Protein AF-A0A965IUF5-F1 (afdb_monomer)

Foldseek 3Di:
DDDDDDPPDPPVNVVVLCVVCVVVVHDSVVVVVVVVVVVVVVVVVVVVVVVVVPDPDDPDDPVNVVVVVVVVVVVD

Solvent-accessible surface area (backbone atoms only — not comparable to full-atom values): 4717 Å² total; per-residue (Å²): 137,90,85,87,85,85,76,89,72,53,66,71,58,54,52,52,43,46,53,54,15,57,77,67,75,48,48,55,67,57,51,52,53,50,50,51,54,54,54,68,49,44,59,56,50,52,53,49,49,50,52,59,68,69,47,81,82,77,90,73,53,74,64,62,54,51,53,54,53,52,52,60,61,72,75,109

Nearest PDB structures (foldseek):
  2p81-assembly1_A  TM=5.222E-01  e=4.913E+00  Drosophila melanogaster

pLDDT: mean 86.81, std 9.63, range [55.91, 97.69]

Structure (mmCIF, N/CA/C/O backbone):
data_AF-A0A965IUF5-F1
#
_entry.id   AF-A0A965IUF5-F1
#
loop_
_atom_site.group_PDB
_atom_site.id
_atom_site.type_symbol
_atom_site.label_atom_id
_atom_site.label_alt_id
_atom_site.label_comp_id
_atom_site.label_asym_id
_atom_site.label_entity_id
_atom_site.label_seq_id
_atom_site.pdbx_PDB_ins_code
_atom_site.Cartn_x
_atom_site.Cartn_y
_atom_site.Cartn_z
_atom_site.occupancy
_atom_site.B_iso_or_equiv
_atom_site.auth_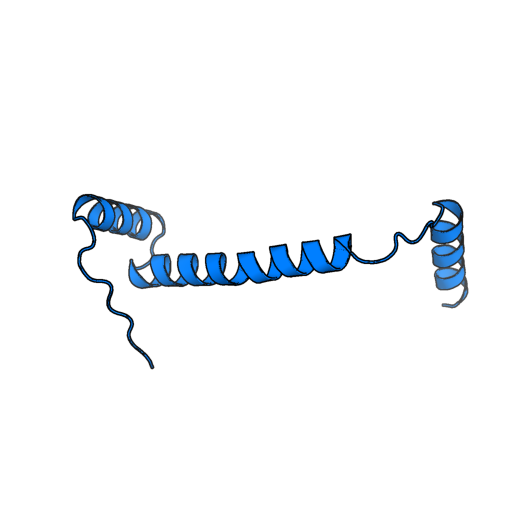seq_id
_atom_site.auth_comp_id
_atom_site.auth_asym_id
_atom_site.auth_atom_id
_atom_site.pdbx_PDB_model_num
ATOM 1 N N . MET A 1 1 ? -6.928 20.814 0.771 1.00 59.75 1 MET A N 1
ATOM 2 C CA . MET A 1 1 ? -6.741 19.346 0.767 1.00 59.75 1 MET A CA 1
ATOM 3 C C . MET A 1 1 ? -8.068 18.704 0.411 1.00 59.75 1 MET A C 1
ATOM 5 O O . MET A 1 1 ? -9.080 19.173 0.915 1.00 59.75 1 MET A O 1
ATOM 9 N N . ALA A 1 2 ? -8.081 17.716 -0.484 1.00 83.56 2 ALA A N 1
ATOM 10 C CA . ALA A 1 2 ? -9.305 16.997 -0.835 1.00 83.56 2 ALA A CA 1
ATOM 11 C C . ALA A 1 2 ? -9.589 15.901 0.204 1.00 83.56 2 ALA A C 1
ATOM 13 O O . ALA A 1 2 ? -8.652 15.285 0.709 1.00 83.56 2 ALA A O 1
ATOM 14 N N . ALA A 1 3 ? -10.863 15.666 0.514 1.00 85.19 3 ALA A N 1
ATOM 15 C CA . ALA A 1 3 ? -11.307 14.588 1.391 1.00 85.19 3 ALA A CA 1
ATOM 16 C C . ALA A 1 3 ? -12.016 13.513 0.558 1.00 85.19 3 ALA A C 1
ATOM 18 O O . ALA A 1 3 ? -12.827 13.836 -0.310 1.00 85.19 3 ALA A O 1
ATOM 19 N N . LEU A 1 4 ? -11.708 12.245 0.829 1.00 85.50 4 LEU A N 1
ATOM 20 C CA . LEU A 1 4 ? -12.377 11.090 0.239 1.00 85.50 4 LEU A CA 1
ATOM 21 C C . LEU A 1 4 ? -13.149 10.373 1.344 1.00 85.50 4 LEU A C 1
ATOM 23 O O . LEU A 1 4 ? -12.552 9.933 2.323 1.00 85.50 4 LEU A O 1
ATOM 27 N N . GLN A 1 5 ? -14.462 10.247 1.177 1.00 90.94 5 GLN A N 1
ATOM 28 C CA . GLN A 1 5 ? -15.308 9.477 2.081 1.00 90.94 5 GLN A CA 1
ATOM 29 C C . GLN A 1 5 ? -15.755 8.195 1.384 1.00 90.94 5 GLN A C 1
ATOM 31 O O . GLN A 1 5 ? -16.406 8.243 0.341 1.00 90.94 5 GLN A O 1
ATOM 36 N N . VAL A 1 6 ? -15.429 7.054 1.984 1.00 87.56 6 VAL A N 1
ATOM 37 C CA . VAL A 1 6 ? -15.916 5.742 1.550 1.00 87.56 6 VAL A CA 1
ATOM 38 C C . VAL A 1 6 ? -17.154 5.406 2.378 1.00 87.56 6 VAL A C 1
ATOM 40 O O . VAL A 1 6 ? -17.130 5.515 3.602 1.00 87.56 6 VAL A O 1
ATOM 43 N N . LYS A 1 7 ? -18.259 5.062 1.712 1.00 91.75 7 LYS A N 1
ATOM 44 C CA . LYS A 1 7 ? -19.529 4.690 2.356 1.00 91.75 7 LYS A CA 1
ATOM 45 C C . LYS A 1 7 ? -19.725 3.179 2.294 1.00 91.75 7 LYS A C 1
ATOM 47 O O . LYS A 1 7 ? -19.163 2.534 1.414 1.00 91.75 7 LYS A O 1
ATOM 52 N N . ASN A 1 8 ? -20.568 2.655 3.184 1.00 91.56 8 ASN A N 1
ATOM 53 C CA . ASN A 1 8 ? -20.940 1.237 3.239 1.00 91.56 8 ASN A CA 1
ATOM 54 C C . ASN A 1 8 ? -19.730 0.302 3.400 1.00 91.56 8 ASN A C 1
ATOM 56 O O . ASN A 1 8 ? -19.668 -0.751 2.772 1.00 91.56 8 ASN A O 1
ATOM 60 N N . VAL A 1 9 ? -18.750 0.709 4.211 1.00 90.38 9 VAL A N 1
ATOM 61 C CA . VAL A 1 9 ? -17.656 -0.180 4.615 1.00 90.38 9 VAL A CA 1
ATOM 62 C C . VAL A 1 9 ? -18.255 -1.216 5.568 1.00 90.38 9 VAL A C 1
ATOM 64 O O . VAL A 1 9 ? -18.861 -0.796 6.552 1.00 90.38 9 VAL A O 1
ATOM 67 N N . PRO A 1 10 ? -18.140 -2.525 5.286 1.00 96.12 10 PRO A N 1
ATOM 68 C CA . PRO A 1 10 ? -18.587 -3.554 6.217 1.00 96.12 10 PRO A CA 1
ATOM 69 C C . PRO A 1 10 ? -17.903 -3.380 7.574 1.00 96.12 10 PRO A C 1
ATOM 71 O O . PRO A 1 10 ? -16.700 -3.112 7.611 1.00 96.12 10 PRO A O 1
ATOM 74 N N . ASP A 1 11 ? -18.645 -3.552 8.667 1.00 94.56 11 ASP A N 1
ATOM 75 C CA . ASP A 1 11 ? -18.112 -3.351 10.021 1.00 94.56 11 ASP A CA 1
ATOM 76 C C . ASP A 1 11 ? -16.900 -4.257 10.284 1.00 94.56 11 ASP A C 1
ATOM 78 O O . ASP A 1 11 ? -15.868 -3.784 10.754 1.00 94.56 11 ASP A O 1
ATOM 82 N N . GLU A 1 12 ? -16.969 -5.514 9.837 1.00 96.25 12 GLU A N 1
ATOM 83 C CA . GLU A 1 12 ? -15.863 -6.480 9.903 1.00 96.25 12 GLU A CA 1
ATOM 84 C C . GLU A 1 12 ? -14.586 -5.939 9.240 1.00 96.25 12 GLU A C 1
ATOM 86 O O . GLU A 1 12 ? -13.502 -5.982 9.818 1.00 96.25 12 GLU A O 1
ATOM 91 N N . LEU A 1 13 ? -14.714 -5.336 8.051 1.00 94.75 13 LEU A N 1
ATOM 92 C CA . LEU A 1 13 ? -13.577 -4.761 7.332 1.00 94.75 13 LEU A CA 1
ATOM 93 C C . LEU A 1 13 ? -13.022 -3.525 8.049 1.00 94.75 13 LEU A C 1
ATOM 95 O O . LEU A 1 13 ? -11.813 -3.287 8.052 1.00 94.75 13 LEU A O 1
ATOM 99 N N . HIS A 1 14 ? -13.895 -2.708 8.635 1.00 94.50 14 HIS A N 1
ATOM 100 C CA . HIS A 1 14 ? -13.469 -1.548 9.406 1.00 94.50 14 HIS A CA 1
ATOM 101 C C . HIS A 1 14 ? -12.692 -1.964 10.666 1.00 94.50 14 HIS A C 1
ATOM 103 O O . HIS A 1 14 ? -11.678 -1.339 10.996 1.00 94.50 14 HIS A O 1
ATOM 109 N N . ASP A 1 15 ? -13.129 -3.024 11.341 1.00 96.25 15 ASP A N 1
ATOM 110 C CA . ASP A 1 15 ? -12.464 -3.553 12.528 1.00 96.25 15 ASP A CA 1
ATOM 111 C C . ASP A 1 15 ? -11.104 -4.172 12.187 1.00 96.25 15 ASP A C 1
ATOM 113 O O . ASP A 1 15 ? -10.104 -3.819 12.817 1.00 96.25 15 ASP A O 1
ATOM 117 N N . GLU A 1 16 ? -11.010 -4.954 11.109 1.00 96.50 16 GLU A N 1
ATOM 118 C CA . GLU A 1 16 ? -9.723 -5.447 10.601 1.00 96.50 16 GLU A CA 1
ATOM 119 C C . GLU A 1 16 ? -8.755 -4.298 10.268 1.00 96.50 16 GLU A C 1
ATOM 121 O O . GLU A 1 16 ? -7.576 -4.325 10.638 1.00 96.50 16 GLU A O 1
ATOM 126 N N . LEU A 1 17 ? -9.237 -3.239 9.603 1.00 95.31 17 LEU A N 1
ATOM 127 C CA . LEU A 1 17 ? -8.420 -2.059 9.300 1.00 95.31 17 LEU A CA 1
ATOM 128 C C . LEU A 1 17 ? -7.909 -1.379 10.572 1.00 95.31 17 LEU A C 1
ATOM 130 O O . LEU A 1 17 ? -6.757 -0.935 10.608 1.00 95.31 17 LEU A O 1
ATOM 134 N N . ARG A 1 18 ? -8.745 -1.292 11.611 1.00 95.69 18 ARG A N 1
ATOM 135 C CA . ARG A 1 18 ? -8.368 -0.723 12.908 1.00 95.69 18 ARG A CA 1
ATOM 136 C C . ARG A 1 18 ? -7.283 -1.555 13.583 1.00 95.69 18 ARG A C 1
ATOM 138 O O . ARG A 1 18 ? -6.303 -0.978 14.056 1.00 95.69 18 ARG A O 1
ATOM 145 N N . GLU A 1 19 ? -7.429 -2.875 13.612 1.00 97.69 19 GLU A N 1
ATOM 146 C CA . GLU A 1 19 ? -6.440 -3.777 14.207 1.00 97.69 19 GLU A CA 1
ATOM 147 C C . GLU A 1 19 ? -5.088 -3.675 13.500 1.00 97.69 19 GLU A C 1
ATOM 149 O O . GLU A 1 19 ? -4.054 -3.482 14.144 1.00 97.69 19 GLU A O 1
ATOM 154 N N . VAL A 1 20 ? -5.087 -3.723 12.166 1.00 96.88 20 VAL A N 1
ATOM 155 C CA . VAL A 1 20 ? -3.859 -3.613 11.367 1.00 96.88 20 VAL A CA 1
ATOM 156 C C . VAL A 1 20 ? -3.194 -2.249 11.553 1.00 96.88 20 VAL A C 1
ATOM 158 O O . VAL A 1 20 ? -1.966 -2.171 11.650 1.00 96.88 20 VAL A O 1
ATOM 161 N N . ALA A 1 21 ? -3.976 -1.170 11.614 1.00 96.81 21 ALA A N 1
ATOM 162 C CA . ALA A 1 21 ? -3.456 0.171 11.862 1.00 96.81 21 ALA A CA 1
ATOM 163 C C . ALA A 1 21 ? -2.801 0.272 13.251 1.00 96.81 21 ALA A C 1
ATOM 165 O O . ALA A 1 21 ? -1.675 0.762 13.365 1.00 96.81 21 ALA A O 1
ATOM 166 N N . ALA A 1 22 ? -3.444 -0.285 14.285 1.00 96.56 22 ALA A N 1
ATOM 167 C CA . ALA A 1 22 ? -2.900 -0.332 15.640 1.00 96.56 22 ALA A CA 1
ATOM 168 C C . ALA A 1 22 ? -1.589 -1.131 15.711 1.00 96.56 22 ALA A C 1
ATOM 170 O O . ALA A 1 22 ? -0.603 -0.644 16.262 1.00 96.56 22 ALA A O 1
ATOM 171 N N . GLN A 1 23 ? -1.538 -2.313 15.087 1.00 97.06 23 GLN A N 1
ATOM 172 C CA . GLN A 1 23 ? -0.328 -3.145 15.028 1.00 97.06 23 GLN A CA 1
ATOM 173 C C . GLN A 1 23 ? 0.846 -2.436 14.337 1.00 97.06 23 GLN A C 1
ATOM 175 O O . GLN 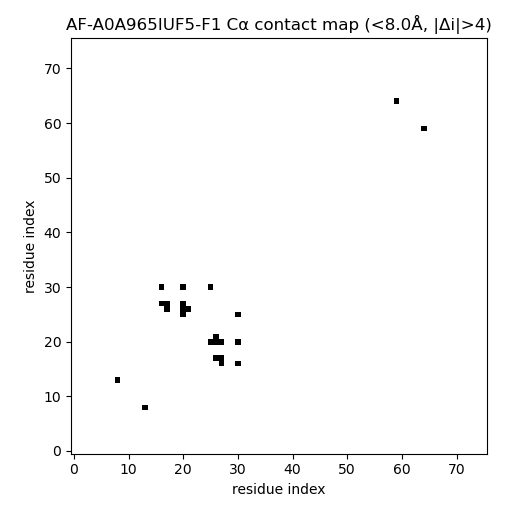A 1 23 ? 2.002 -2.649 14.695 1.00 97.06 23 GLN A O 1
ATOM 180 N N . ARG A 1 24 ? 0.560 -1.589 13.342 1.00 95.94 24 ARG A N 1
ATOM 181 C CA . ARG A 1 24 ? 1.571 -0.835 12.585 1.00 95.94 24 ARG A CA 1
ATOM 182 C C . ARG A 1 24 ? 1.887 0.535 13.183 1.00 95.94 24 ARG A C 1
ATOM 184 O O . ARG A 1 24 ? 2.737 1.235 12.635 1.00 95.94 24 ARG A O 1
ATOM 191 N N . GLY A 1 25 ? 1.214 0.923 14.268 1.00 97.19 25 GLY A N 1
ATOM 192 C CA . GLY A 1 25 ? 1.374 2.236 14.890 1.00 97.19 25 GLY A CA 1
ATOM 193 C C . GLY A 1 25 ? 0.982 3.398 13.971 1.00 97.19 25 GLY A C 1
ATOM 194 O O . GLY A 1 25 ? 1.601 4.457 14.039 1.00 97.19 25 GLY A O 1
ATOM 195 N N . CYS A 1 26 ? -0.004 3.209 13.089 1.00 96.56 26 CYS A N 1
ATOM 196 C CA . CYS A 1 26 ? -0.497 4.245 12.178 1.00 96.56 26 CYS A CA 1
ATOM 197 C C . CYS A 1 26 ? -2.016 4.435 12.291 1.00 96.56 26 CYS A C 1
ATOM 199 O O . CYS A 1 26 ? -2.701 3.696 12.999 1.00 96.56 26 CYS A O 1
ATOM 201 N N . THR A 1 27 ? -2.566 5.445 11.612 1.00 96.38 27 THR A N 1
ATOM 202 C CA . THR A 1 27 ? -4.023 5.628 11.541 1.00 96.38 27 THR A CA 1
ATOM 203 C C . THR A 1 27 ? -4.636 4.799 10.408 1.00 96.38 27 THR A C 1
ATOM 205 O O . THR A 1 27 ? -3.966 4.449 9.434 1.00 96.38 27 THR A O 1
ATOM 208 N N . ILE A 1 28 ? -5.947 4.536 10.479 1.00 94.00 28 ILE A N 1
ATOM 209 C CA . ILE A 1 28 ? -6.695 3.899 9.376 1.00 94.00 28 ILE A CA 1
ATOM 210 C C . ILE A 1 28 ? -6.551 4.716 8.080 1.00 94.00 28 ILE A C 1
ATOM 212 O O . ILE A 1 28 ? -6.384 4.149 7.003 1.00 94.00 28 ILE A O 1
ATOM 216 N N . SER A 1 29 ? -6.551 6.051 8.182 1.00 93.06 29 SER A N 1
ATOM 217 C CA . SER A 1 29 ? -6.339 6.943 7.037 1.00 93.06 29 SER A CA 1
ATOM 218 C C . SER A 1 29 ? -4.971 6.714 6.388 1.00 93.06 29 SER A C 1
ATOM 220 O O . SER A 1 29 ? -4.890 6.535 5.173 1.00 93.06 29 SER A O 1
ATOM 222 N N . ASP A 1 30 ? -3.900 6.631 7.186 1.00 94.56 30 ASP A N 1
ATOM 223 C CA . ASP A 1 30 ? -2.544 6.377 6.679 1.00 94.56 30 ASP A CA 1
ATOM 224 C C . ASP A 1 30 ? -2.450 5.019 5.980 1.00 94.56 30 ASP A C 1
ATOM 226 O O . ASP A 1 30 ? -1.845 4.898 4.908 1.00 94.56 30 ASP A O 1
ATOM 230 N N . LEU A 1 31 ? -3.077 3.998 6.571 1.00 94.94 31 LEU A N 1
ATOM 231 C CA . LEU A 1 31 ? -3.134 2.649 6.019 1.00 94.94 31 LEU A CA 1
ATOM 232 C C . LEU A 1 31 ? -3.836 2.641 4.653 1.00 94.94 31 LEU A C 1
ATOM 234 O O . LEU A 1 31 ? -3.279 2.132 3.676 1.00 94.94 31 LEU A O 1
ATOM 238 N N . VAL A 1 32 ? -5.021 3.251 4.565 1.00 93.56 32 VAL A N 1
ATOM 239 C CA . VAL A 1 32 ? -5.820 3.324 3.333 1.00 93.56 32 VAL A CA 1
ATOM 240 C C . VAL A 1 32 ? -5.106 4.142 2.257 1.00 93.56 32 VAL A C 1
ATOM 242 O O . VAL A 1 32 ? -5.002 3.698 1.114 1.00 93.56 32 VAL A O 1
ATOM 245 N N . LEU A 1 33 ? -4.543 5.302 2.600 1.00 93.69 33 LEU A N 1
ATOM 246 C CA . LEU A 1 33 ? -3.801 6.132 1.647 1.00 93.69 33 LEU A CA 1
ATOM 247 C C . LEU A 1 33 ? -2.555 5.418 1.115 1.00 93.69 33 LEU A C 1
ATOM 249 O O . LEU A 1 33 ? -2.244 5.507 -0.077 1.00 93.69 33 LEU A O 1
ATOM 253 N N . THR A 1 34 ? -1.862 4.670 1.97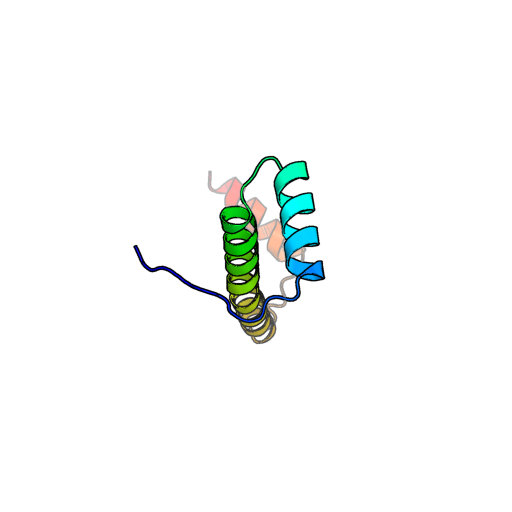4 1.00 93.75 34 THR A N 1
ATOM 254 C CA . THR A 1 34 ? -0.721 3.839 1.574 1.00 93.75 34 THR A CA 1
ATOM 255 C C . THR A 1 34 ? -1.149 2.746 0.602 1.00 93.75 34 THR A C 1
ATOM 257 O O . THR A 1 34 ? -0.497 2.552 -0.428 1.00 93.75 34 THR A O 1
ATOM 260 N N . ALA A 1 35 ? -2.258 2.063 0.894 1.00 92.38 35 ALA A N 1
ATOM 261 C CA . ALA A 1 35 ? -2.812 1.030 0.027 1.00 92.38 35 ALA A CA 1
ATOM 262 C C . ALA A 1 35 ? -3.200 1.599 -1.347 1.00 92.38 35 ALA A C 1
ATOM 264 O O . ALA A 1 35 ? -2.747 1.079 -2.365 1.00 92.38 35 ALA A O 1
ATOM 265 N N . ILE A 1 36 ? -3.924 2.724 -1.384 1.00 91.75 36 ILE A N 1
ATOM 266 C CA . ILE A 1 36 ? -4.299 3.414 -2.628 1.00 91.75 36 ILE A CA 1
ATOM 267 C C . ILE A 1 36 ? -3.053 3.820 -3.420 1.00 91.75 36 ILE A C 1
ATOM 269 O O . ILE A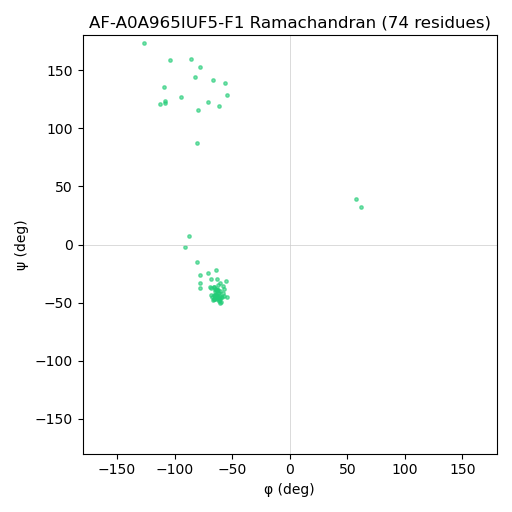 1 36 ? -2.979 3.589 -4.624 1.00 91.75 36 ILE A O 1
ATOM 273 N N . ARG A 1 37 ? -2.029 4.389 -2.772 1.00 90.94 37 ARG A N 1
ATOM 274 C CA . ARG A 1 37 ? -0.785 4.778 -3.457 1.00 90.94 37 ARG A CA 1
ATOM 275 C C . ARG A 1 37 ? -0.048 3.570 -4.037 1.00 90.94 37 ARG A C 1
ATOM 277 O O . ARG A 1 37 ? 0.522 3.684 -5.122 1.00 90.94 37 ARG A O 1
ATOM 284 N N . LYS A 1 38 ? -0.026 2.440 -3.327 1.00 89.69 38 LYS A N 1
ATOM 285 C CA . LYS A 1 38 ? 0.564 1.191 -3.825 1.00 89.69 38 LYS A CA 1
ATOM 286 C C . LYS A 1 38 ? -0.215 0.671 -5.028 1.00 89.69 38 LYS A C 1
ATOM 288 O O . LYS A 1 38 ? 0.407 0.318 -6.027 1.00 89.69 38 LYS A O 1
ATOM 293 N N . GLU A 1 39 ? -1.541 0.701 -4.953 1.00 88.06 39 GLU A N 1
ATOM 294 C CA . GLU A 1 39 ? -2.398 0.275 -6.052 1.00 88.06 39 GLU A CA 1
ATOM 295 C C . GLU A 1 39 ? -2.205 1.172 -7.271 1.00 88.06 39 GLU A C 1
ATOM 297 O O . GLU A 1 39 ? -1.901 0.661 -8.329 1.00 88.06 39 GLU A O 1
ATOM 302 N N . LEU A 1 40 ? -2.192 2.501 -7.135 1.00 85.19 40 LEU A N 1
ATOM 303 C CA . LEU A 1 40 ? -1.954 3.425 -8.258 1.00 85.19 40 LEU A CA 1
ATOM 304 C C . LEU A 1 40 ? -0.559 3.306 -8.898 1.00 85.19 40 LEU A C 1
ATOM 306 O O . LEU A 1 40 ? -0.363 3.713 -10.045 1.00 85.19 40 LEU A O 1
ATOM 310 N N . ARG A 1 41 ? 0.430 2.768 -8.178 1.00 82.75 41 ARG A N 1
ATOM 311 C CA . ARG A 1 41 ? 1.753 2.459 -8.745 1.00 82.75 41 ARG A CA 1
ATOM 312 C C . ARG A 1 41 ? 1.744 1.175 -9.574 1.00 82.75 41 ARG A C 1
ATOM 314 O O . ARG A 1 41 ? 2.569 1.045 -10.473 1.00 82.75 41 ARG A O 1
ATOM 321 N N . ARG A 1 42 ? 0.828 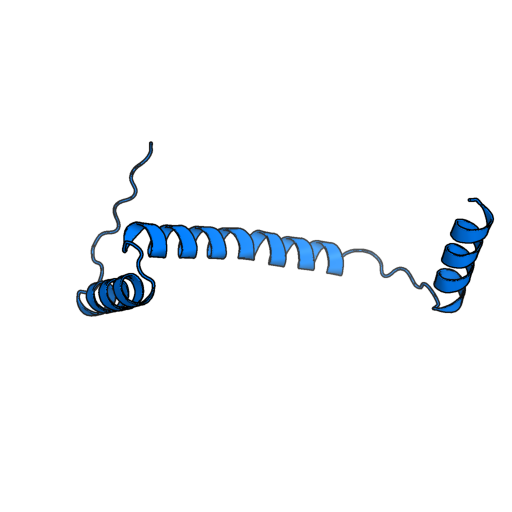0.248 -9.296 1.00 74.69 42 ARG A N 1
ATOM 322 C CA . ARG A 1 42 ? 0.769 -1.071 -9.931 1.00 74.69 42 ARG A CA 1
ATOM 323 C C . ARG A 1 42 ? 0.425 -0.996 -11.431 1.00 74.69 42 ARG A C 1
ATOM 325 O O . ARG A 1 42 ? 1.214 -1.549 -12.192 1.00 74.69 42 ARG A O 1
ATOM 332 N N . PRO A 1 43 ? -0.599 -0.235 -11.886 1.00 62.00 43 PRO A N 1
ATOM 333 C CA . PRO A 1 43 ? -0.889 -0.022 -13.303 1.00 62.00 43 PRO A CA 1
ATOM 334 C C . PRO A 1 43 ? 0.280 0.584 -14.071 1.00 62.00 43 PRO A C 1
ATOM 336 O O . PRO A 1 43 ? 0.511 0.237 -15.221 1.00 62.00 43 PRO A O 1
ATOM 339 N N . ARG A 1 44 ? 1.045 1.485 -13.437 1.00 63.19 44 ARG A N 1
ATOM 340 C CA . ARG A 1 44 ? 2.214 2.096 -14.085 1.00 63.19 44 ARG A CA 1
ATOM 341 C C . ARG A 1 44 ? 3.301 1.071 -14.358 1.00 63.19 44 ARG A C 1
ATOM 343 O O . ARG A 1 44 ? 3.968 1.164 -15.373 1.00 63.19 44 ARG A O 1
ATOM 350 N N . MET A 1 45 ? 3.475 0.105 -13.461 1.00 64.12 45 MET A N 1
ATOM 351 C CA . MET A 1 45 ? 4.474 -0.939 -13.640 1.00 64.12 45 MET A CA 1
ATOM 352 C C . MET A 1 45 ? 4.010 -2.001 -14.635 1.00 64.12 45 MET A C 1
ATOM 354 O O . MET A 1 45 ? 4.823 -2.458 -15.422 1.00 64.12 45 MET A O 1
ATOM 358 N N . THR A 1 46 ? 2.726 -2.371 -14.644 1.00 71.81 46 THR A N 1
ATOM 359 C CA . THR A 1 46 ? 2.193 -3.316 -15.640 1.00 71.81 46 THR A CA 1
ATOM 360 C C . THR A 1 46 ? 2.203 -2.720 -17.042 1.00 71.81 46 THR A C 1
ATOM 362 O O . THR A 1 46 ? 2.707 -3.369 -17.945 1.00 71.81 46 THR A O 1
ATOM 365 N N . ALA A 1 47 ? 1.761 -1.469 -17.211 1.00 72.69 47 ALA A N 1
ATOM 366 C CA . ALA A 1 47 ? 1.832 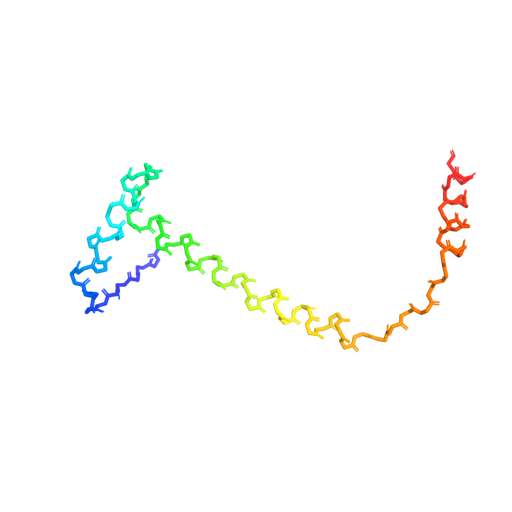-0.775 -18.498 1.00 72.69 47 ALA A CA 1
ATOM 367 C C . ALA A 1 47 ? 3.286 -0.589 -18.963 1.00 72.69 47 ALA A C 1
ATOM 369 O O . ALA A 1 47 ? 3.605 -0.838 -20.117 1.00 72.69 47 ALA A O 1
ATOM 370 N N . TRP A 1 48 ? 4.198 -0.237 -18.051 1.00 76.75 48 TRP A N 1
ATOM 371 C CA . TRP A 1 48 ? 5.625 -0.159 -18.372 1.00 76.75 48 TRP A CA 1
ATOM 372 C C . TRP A 1 48 ? 6.221 -1.525 -18.753 1.00 76.75 48 TRP A C 1
ATOM 374 O O . TRP A 1 48 ? 7.018 -1.610 -19.680 1.00 76.75 48 TRP A O 1
ATOM 384 N N . LEU A 1 49 ? 5.830 -2.611 -18.078 1.00 78.44 49 LEU A N 1
ATOM 385 C CA . LEU A 1 49 ? 6.258 -3.966 -18.441 1.00 78.44 49 LEU A CA 1
ATOM 386 C C . LEU A 1 49 ? 5.702 -4.396 -19.802 1.00 78.44 49 LEU A C 1
ATOM 388 O O . LEU A 1 49 ? 6.410 -5.064 -20.548 1.00 78.44 49 LEU A O 1
ATOM 392 N N . GLU A 1 50 ? 4.469 -4.012 -20.134 1.00 81.69 50 GLU A N 1
ATOM 393 C CA . GLU A 1 50 ? 3.879 -4.224 -21.459 1.00 81.69 50 GLU A CA 1
ATOM 394 C C . GLU A 1 50 ? 4.634 -3.439 -22.539 1.00 81.69 50 GLU A C 1
ATOM 396 O O . GLU A 1 50 ? 4.963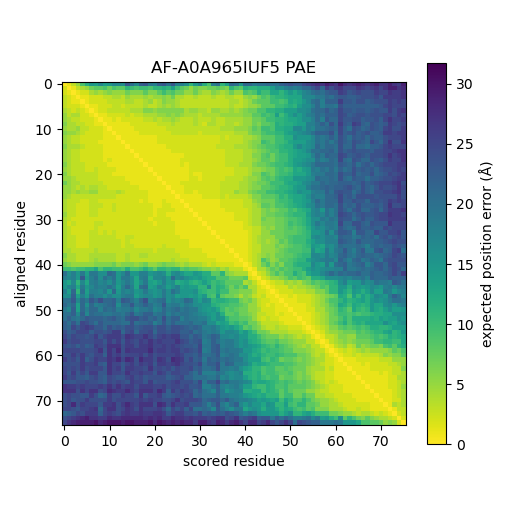 -4.008 -23.578 1.00 81.69 50 GLU A O 1
ATOM 401 N N . GLU A 1 51 ? 4.991 -2.178 -22.277 1.00 79.00 51 GLU A N 1
ATOM 402 C CA . GLU A 1 51 ? 5.834 -1.374 -23.170 1.00 79.00 51 GLU A CA 1
ATOM 403 C C . GLU A 1 51 ? 7.205 -2.028 -23.382 1.00 79.00 51 GLU A C 1
ATOM 405 O O . GLU A 1 51 ? 7.612 -2.228 -24.523 1.00 79.00 51 GLU A O 1
ATOM 410 N N . VAL A 1 52 ? 7.890 -2.437 -22.309 1.00 80.62 52 VAL A N 1
ATOM 411 C CA . VAL A 1 52 ? 9.188 -3.131 -22.386 1.00 80.62 52 VAL A CA 1
ATOM 412 C C . VAL A 1 52 ? 9.070 -4.465 -23.124 1.00 80.62 52 VAL A C 1
ATOM 414 O O . VAL A 1 52 ? 9.949 -4.809 -23.910 1.00 80.62 52 VAL A O 1
ATOM 417 N N . ALA A 1 53 ? 7.991 -5.220 -22.908 1.00 78.75 53 ALA A N 1
ATOM 418 C CA . ALA A 1 53 ? 7.750 -6.478 -23.609 1.00 78.75 53 ALA A CA 1
ATOM 419 C C . ALA A 1 53 ? 7.460 -6.275 -25.106 1.00 78.75 53 ALA A C 1
ATOM 421 O O . ALA A 1 53 ? 7.777 -7.155 -25.907 1.00 78.75 53 ALA A O 1
ATOM 422 N N . ALA A 1 54 ? 6.875 -5.135 -25.480 1.00 82.75 54 ALA A N 1
ATOM 423 C CA . ALA A 1 54 ? 6.621 -4.754 -26.865 1.00 82.75 54 ALA A CA 1
ATOM 424 C C . ALA A 1 54 ? 7.860 -4.180 -27.578 1.00 82.75 54 ALA A C 1
ATOM 426 O O . ALA A 1 54 ? 7.865 -4.084 -28.808 1.00 82.75 54 ALA A O 1
ATOM 427 N N . MET A 1 55 ? 8.915 -3.802 -26.845 1.00 81.12 55 MET A N 1
ATOM 428 C CA . MET A 1 55 ? 10.163 -3.344 -27.454 1.0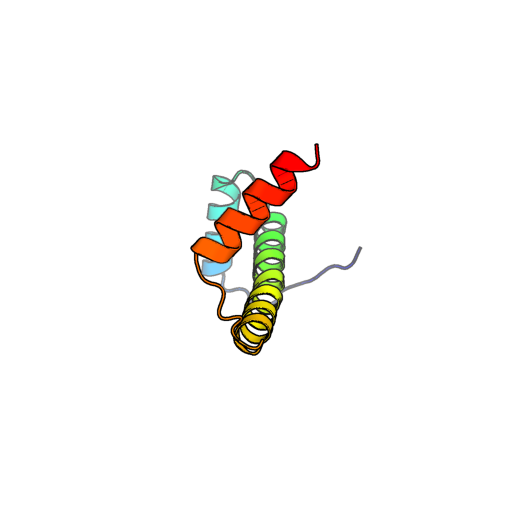0 81.12 55 MET A CA 1
ATOM 429 C C . MET A 1 55 ? 10.850 -4.493 -28.213 1.00 81.12 55 MET A C 1
ATOM 431 O O . MET A 1 55 ? 10.859 -5.635 -27.739 1.00 81.12 55 MET A O 1
ATOM 435 N N . PRO A 1 56 ? 11.468 -4.215 -29.378 1.00 81.31 56 PRO A N 1
ATOM 436 C CA . PRO A 1 56 ? 12.262 -5.206 -30.089 1.00 81.31 56 PRO A CA 1
ATOM 437 C C . PRO A 1 56 ? 13.331 -5.781 -29.162 1.00 81.31 56 PRO A C 1
ATOM 439 O O . PRO A 1 56 ? 14.086 -5.035 -28.535 1.00 81.31 56 PRO A O 1
ATOM 442 N N . ARG A 1 57 ? 13.405 -7.113 -29.078 1.00 76.75 57 ARG A N 1
ATOM 443 C CA . ARG A 1 57 ? 14.482 -7.771 -28.339 1.00 76.75 57 ARG A CA 1
ATOM 444 C C . ARG A 1 57 ? 15.803 -7.399 -28.992 1.00 76.75 57 ARG A C 1
ATOM 446 O O . ARG A 1 57 ? 16.015 -7.688 -30.167 1.00 76.75 57 ARG A O 1
ATOM 453 N N . VAL A 1 58 ? 16.673 -6.756 -28.223 1.00 80.12 58 VAL A N 1
ATOM 454 C CA . VAL A 1 58 ? 18.047 -6.529 -28.650 1.00 80.12 58 VAL A CA 1
ATOM 455 C C . VAL A 1 58 ? 18.794 -7.829 -28.405 1.00 80.12 58 VAL A C 1
ATOM 457 O O . VAL A 1 58 ? 18.890 -8.285 -27.265 1.00 80.12 58 VAL A O 1
ATOM 460 N N . ASP A 1 59 ? 19.266 -8.447 -29.479 1.00 79.19 59 ASP A N 1
ATOM 461 C CA . ASP A 1 59 ? 20.095 -9.641 -29.392 1.00 79.19 59 ASP A CA 1
ATOM 462 C C . ASP A 1 59 ? 21.526 -9.186 -29.086 1.00 79.19 59 ASP A C 1
ATOM 464 O O . ASP A 1 59 ? 22.290 -8.847 -29.985 1.00 79.19 59 ASP A O 1
ATOM 468 N N . VAL A 1 60 ? 21.830 -9.040 -27.794 1.00 82.75 60 VAL A N 1
ATOM 469 C CA . VAL A 1 60 ? 23.165 -8.674 -27.308 1.00 82.75 60 VAL A CA 1
ATOM 470 C C . VAL A 1 60 ? 23.781 -9.897 -26.658 1.00 82.75 60 VAL A C 1
ATOM 472 O O . VAL A 1 60 ? 23.233 -10.473 -25.715 1.00 82.75 60 VAL A O 1
ATOM 475 N N . THR A 1 61 ? 24.949 -10.285 -27.139 1.00 87.06 61 THR A N 1
ATOM 476 C CA . THR A 1 61 ? 25.723 -11.374 -26.561 1.00 87.06 61 THR A CA 1
ATOM 477 C C . THR A 1 61 ? 26.449 -10.915 -25.301 1.00 87.06 61 THR A C 1
ATOM 479 O O . THR A 1 61 ? 26.859 -9.763 -25.155 1.00 87.06 61 THR A O 1
ATOM 482 N N . ASN A 1 62 ? 26.709 -11.857 -24.391 1.00 85.56 62 ASN A N 1
ATOM 483 C CA . ASN A 1 62 ? 27.504 -11.581 -23.190 1.00 85.56 62 ASN A CA 1
ATOM 484 C C . ASN A 1 62 ? 28.888 -11.000 -23.522 1.00 85.56 62 ASN A C 1
ATOM 486 O O . ASN A 1 62 ? 29.422 -10.212 -22.748 1.00 85.56 62 ASN A O 1
ATOM 490 N N . LYS A 1 63 ? 29.462 -11.378 -24.670 1.00 88.19 63 LYS A N 1
ATOM 491 C CA . LYS A 1 63 ? 30.757 -10.872 -25.124 1.00 88.19 63 LYS A CA 1
ATOM 492 C C . LYS A 1 63 ? 30.693 -9.375 -25.442 1.00 88.19 63 LYS A C 1
ATOM 494 O O . LYS A 1 63 ? 31.527 -8.631 -24.949 1.00 88.19 63 LYS A O 1
ATOM 499 N N . GLU A 1 64 ? 29.674 -8.933 -26.176 1.00 87.75 64 GLU A N 1
ATOM 500 C CA . GLU A 1 64 ? 29.488 -7.516 -26.527 1.00 87.75 64 GLU A CA 1
ATOM 501 C C . GLU A 1 64 ? 29.290 -6.633 -25.287 1.00 87.75 64 GLU A C 1
ATOM 503 O O . GLU A 1 64 ? 29.788 -5.510 -25.235 1.00 87.75 64 GLU A O 1
ATOM 508 N N . ILE A 1 65 ? 28.622 -7.156 -24.252 1.00 88.1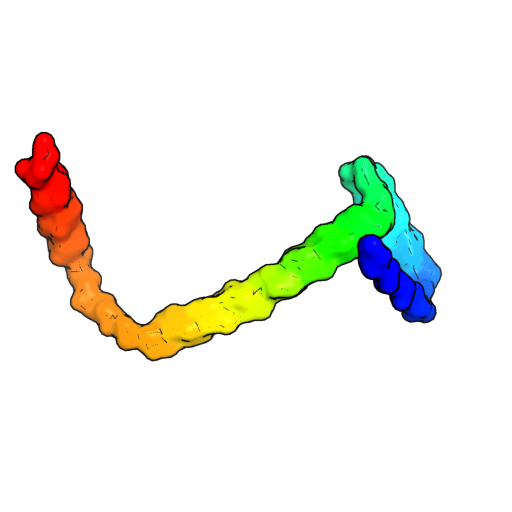2 65 ILE A N 1
ATOM 509 C CA . ILE A 1 65 ? 28.472 -6.460 -22.965 1.00 88.12 65 ILE A CA 1
ATOM 510 C C . ILE A 1 65 ? 29.828 -6.303 -22.267 1.00 88.12 65 ILE A C 1
ATOM 512 O O . ILE A 1 65 ? 30.146 -5.222 -21.770 1.00 88.12 65 ILE A O 1
ATOM 516 N N . LEU A 1 66 ? 30.621 -7.376 -22.208 1.00 92.06 66 LEU A N 1
ATOM 517 C CA . LEU A 1 66 ? 31.935 -7.359 -21.561 1.00 92.06 66 LEU A CA 1
ATOM 518 C C . LEU A 1 66 ? 32.908 -6.427 -22.292 1.00 92.06 66 LEU A C 1
ATOM 520 O O . LEU A 1 66 ? 33.566 -5.615 -21.643 1.00 92.06 66 LEU A O 1
ATOM 524 N N . ASP A 1 67 ? 32.916 -6.474 -23.625 1.00 91.56 67 ASP A N 1
ATOM 525 C CA . ASP A 1 67 ? 33.753 -5.614 -24.463 1.00 91.56 67 ASP A CA 1
ATOM 526 C C . ASP A 1 67 ? 33.417 -4.125 -24.233 1.00 91.56 67 ASP A C 1
ATOM 528 O O . ASP A 1 67 ? 34.322 -3.317 -24.008 1.00 91.56 67 ASP A O 1
ATOM 532 N N . ALA A 1 68 ? 32.126 -3.769 -24.164 1.00 90.62 68 ALA A N 1
ATOM 533 C CA . ALA A 1 68 ? 31.677 -2.399 -23.896 1.00 90.62 68 ALA A CA 1
ATOM 534 C C . ALA A 1 68 ? 32.053 -1.893 -22.489 1.00 90.62 68 ALA A C 1
ATOM 536 O O . ALA A 1 68 ? 32.408 -0.724 -22.311 1.00 90.62 68 ALA A O 1
ATOM 537 N N . ILE A 1 69 ? 31.985 -2.760 -21.473 1.00 91.19 69 ILE A N 1
ATOM 538 C CA . ILE A 1 69 ? 32.401 -2.419 -20.103 1.00 91.19 69 ILE A CA 1
ATOM 539 C C . ILE A 1 69 ? 33.908 -2.164 -20.053 1.00 91.19 69 ILE A C 1
ATOM 541 O O . ILE A 1 69 ? 34.353 -1.207 -19.412 1.00 91.19 69 ILE A O 1
ATOM 545 N N . ASP A 1 70 ? 34.694 -3.010 -20.713 1.00 91.69 70 ASP A N 1
ATOM 546 C CA . ASP A 1 70 ? 36.143 -2.878 -20.722 1.00 91.69 70 ASP A CA 1
ATOM 547 C C . ASP A 1 70 ? 36.597 -1.649 -21.520 1.00 91.69 70 ASP A C 1
ATOM 549 O O . ASP A 1 70 ? 37.505 -0.946 -21.074 1.00 91.69 70 ASP A O 1
ATOM 553 N N . ASP A 1 71 ? 35.926 -1.310 -22.625 1.00 90.56 71 ASP A N 1
ATOM 554 C CA . ASP A 1 71 ? 36.131 -0.040 -23.337 1.00 90.56 71 ASP A CA 1
ATOM 555 C C . ASP A 1 71 ? 35.838 1.175 -22.448 1.00 90.56 71 ASP A C 1
ATOM 557 O O . ASP A 1 71 ? 36.647 2.103 -22.369 1.00 90.56 71 ASP A O 1
ATOM 561 N N . GLY A 1 72 ? 34.730 1.150 -21.701 1.00 89.12 72 GLY A N 1
ATOM 562 C CA . GLY A 1 72 ? 34.384 2.218 -20.760 1.00 89.12 72 GLY A CA 1
ATOM 563 C C . GLY A 1 72 ? 35.385 2.377 -19.609 1.00 89.12 72 GLY A C 1
ATOM 564 O O . GLY A 1 72 ? 35.582 3.484 -19.106 1.00 89.12 72 GLY A O 1
ATOM 565 N N . ARG A 1 73 ? 36.047 1.288 -19.196 1.00 86.69 73 ARG A N 1
ATOM 566 C CA . ARG A 1 73 ? 37.119 1.312 -18.185 1.00 86.69 73 ARG A CA 1
ATOM 567 C C . ARG A 1 73 ? 38.449 1.812 -18.744 1.00 86.69 73 ARG A C 1
ATOM 569 O O . ARG A 1 73 ? 39.182 2.456 -18.005 1.00 86.69 73 ARG A O 1
ATOM 576 N N . ARG A 1 74 ? 38.751 1.534 -20.017 1.00 83.12 74 ARG A N 1
ATOM 577 C CA . ARG A 1 74 ? 39.961 2.012 -20.712 1.00 83.12 74 ARG A CA 1
ATOM 578 C C . ARG A 1 74 ? 39.935 3.514 -21.010 1.00 83.12 74 ARG A C 1
ATOM 580 O O . ARG A 1 74 ? 40.992 4.109 -21.176 1.00 83.12 74 ARG A O 1
ATOM 587 N N . GLY A 1 75 ? 38.746 4.109 -21.103 1.00 74.75 75 GLY A N 1
ATOM 588 C CA . GLY A 1 75 ? 38.551 5.539 -21.373 1.00 74.75 75 GLY A CA 1
ATOM 589 C C . GLY A 1 75 ? 38.549 6.465 -20.146 1.00 74.75 75 GLY A C 1
ATOM 590 O O . GLY A 1 75 ? 38.216 7.639 -20.304 1.00 74.75 75 GLY A O 1
ATOM 591 N N . ARG A 1 76 ? 38.864 5.965 -18.942 1.00 55.91 76 ARG A N 1
ATOM 592 C CA . ARG A 1 76 ? 39.040 6.751 -17.702 1.00 55.91 76 ARG A CA 1
ATOM 593 C C . ARG A 1 76 ? 40.504 6.788 -17.292 1.00 55.91 76 ARG A C 1
ATOM 595 O O . ARG A 1 76 ? 40.876 7.802 -16.663 1.00 55.91 76 ARG A O 1
#

Radius of gyration: 23.43 Å; Cα contacts (8 Å, |Δi|>4): 12; chains: 1; bounding box: 61×31×46 Å

Mean predicted aligned error: 11.95 Å

Sequence (76 aa):
MAALQVKNVPDELHDELREVAAQRGCTISDLVLTAIRKELRRPRMTAWLEEVAAMPRVDVTNKEILDAIDDGRRGR

Secondary structure (DSSP, 8-state):
----------HHHHHHHHHHHHHTTS-HHHHHHHHHHHHHHHHHHHHHHHHHHHSPP----HHHHHHHHHHHHHT-